Protein AF-A0A1F7Z051-F1 (afdb_monomer_lite)

Structure (mmCIF, N/CA/C/O backbone):
data_AF-A0A1F7Z051-F1
#
_entry.id   AF-A0A1F7Z051-F1
#
loop_
_atom_site.group_PDB
_atom_site.id
_atom_site.type_symbol
_atom_site.label_atom_id
_atom_site.label_alt_id
_atom_site.label_comp_id
_atom_site.label_asym_id
_atom_site.label_entity_id
_atom_site.label_seq_id
_atom_site.pdbx_PDB_ins_code
_atom_site.Cartn_x
_atom_site.Cartn_y
_atom_site.Cartn_z
_atom_site.occupancy
_atom_site.B_iso_or_equiv
_atom_site.auth_seq_id
_atom_site.auth_comp_id
_atom_site.auth_asym_id
_atom_site.auth_atom_id
_atom_site.pdbx_PDB_model_num
ATOM 1 N N . MET A 1 1 ? -1.971 8.494 27.919 1.00 44.53 1 MET A N 1
ATOM 2 C CA . MET A 1 1 ? -3.377 8.412 28.365 1.00 44.53 1 MET A CA 1
ATOM 3 C C . MET A 1 1 ? -4.115 9.593 27.757 1.00 44.53 1 MET A C 1
ATOM 5 O O . MET A 1 1 ? -3.737 10.717 28.049 1.00 44.53 1 MET A O 1
ATOM 9 N N . VAL A 1 2 ? -5.065 9.364 26.848 1.00 50.38 2 VAL A N 1
ATOM 10 C CA . VAL A 1 2 ? -5.873 10.448 26.263 1.00 50.38 2 VAL A CA 1
ATOM 11 C C . VAL A 1 2 ? -7.193 10.487 27.021 1.00 50.38 2 VAL A C 1
ATOM 13 O O . VAL A 1 2 ? -7.942 9.516 26.995 1.00 50.38 2 VAL A O 1
ATOM 16 N N . VAL A 1 3 ? -7.455 11.592 27.716 1.00 57.88 3 VAL A N 1
ATOM 17 C CA . VAL A 1 3 ? -8.757 11.885 28.321 1.00 57.88 3 VAL A CA 1
ATOM 18 C C . VAL A 1 3 ? -9.526 12.720 27.302 1.00 57.88 3 VAL A C 1
ATOM 20 O O . VAL A 1 3 ? -9.265 13.910 27.146 1.00 57.88 3 VAL A O 1
ATOM 23 N N . GLY A 1 4 ? -10.414 12.083 26.540 1.00 61.50 4 GLY A N 1
ATOM 24 C CA . GLY A 1 4 ? -11.345 12.799 25.670 1.00 61.50 4 GLY A CA 1
ATOM 25 C C . GLY A 1 4 ? -12.437 13.459 26.512 1.00 61.50 4 GLY A C 1
ATOM 26 O O . GLY A 1 4 ? -12.973 12.829 27.423 1.00 61.50 4 GLY A O 1
ATOM 27 N N . LYS A 1 5 ? -12.770 14.724 26.236 1.00 71.94 5 LYS A N 1
ATOM 28 C CA . LYS A 1 5 ? -13.911 15.387 26.880 1.00 71.94 5 LYS A CA 1
ATOM 29 C C . LYS A 1 5 ? -15.196 14.915 26.202 1.00 71.94 5 LYS A C 1
ATOM 31 O O . LYS A 1 5 ? -15.327 15.040 24.988 1.00 71.94 5 LYS A O 1
ATOM 36 N N . VAL A 1 6 ? -16.132 14.389 26.987 1.00 73.38 6 VAL A N 1
ATOM 37 C CA . VAL A 1 6 ? -17.480 14.064 26.503 1.00 73.38 6 VAL A CA 1
ATOM 38 C C . VAL A 1 6 ? -18.196 15.381 26.162 1.00 73.38 6 VAL A C 1
ATOM 40 O O . VAL A 1 6 ? -18.202 16.282 27.008 1.00 73.38 6 VAL A O 1
ATOM 43 N N . PRO A 1 7 ? -18.758 15.544 24.951 1.00 75.88 7 PRO A N 1
ATOM 44 C CA . PRO A 1 7 ? -19.533 16.733 24.612 1.00 75.88 7 PRO A CA 1
ATOM 45 C C . PRO A 1 7 ? -20.803 16.823 25.470 1.00 75.88 7 PRO A C 1
ATOM 47 O O . PRO A 1 7 ? -21.343 15.809 25.916 1.00 75.88 7 PRO A O 1
ATOM 50 N N . THR A 1 8 ? -21.290 18.044 25.707 1.00 82.50 8 THR A N 1
ATOM 51 C CA . THR A 1 8 ? -22.590 18.246 26.362 1.00 82.50 8 THR A CA 1
ATOM 52 C C . THR A 1 8 ? -23.679 17.609 25.505 1.00 82.50 8 THR A C 1
ATOM 54 O O . THR A 1 8 ? -23.733 17.847 24.301 1.00 82.50 8 THR A O 1
ATOM 57 N N . THR A 1 9 ? -24.522 16.785 26.122 1.00 84.38 9 THR A N 1
ATOM 58 C CA . THR A 1 9 ? -25.532 15.964 25.444 1.00 84.38 9 THR A CA 1
ATOM 59 C C . THR A 1 9 ? -26.862 16.066 26.177 1.00 84.38 9 THR A C 1
ATOM 61 O O . THR A 1 9 ? -26.895 16.232 27.399 1.00 84.38 9 THR A O 1
ATOM 64 N N . GLU A 1 10 ? -27.961 15.997 25.431 1.00 88.81 10 GLU A N 1
ATOM 65 C CA . GLU A 1 10 ? -29.308 15.936 26.000 1.00 88.81 10 GLU A CA 1
ATOM 66 C C . GLU A 1 10 ? -29.679 14.496 26.395 1.00 88.81 10 GLU A C 1
ATOM 68 O O . GLU A 1 10 ? -29.125 13.538 25.845 1.00 88.81 10 GLU A O 1
ATOM 73 N N . PRO A 1 11 ? -30.623 14.300 27.335 1.00 87.81 11 PRO A N 1
ATOM 74 C CA . PRO A 1 11 ? -31.118 12.970 27.675 1.00 87.81 11 PRO A CA 1
ATOM 75 C C . PRO A 1 11 ? -31.625 12.206 26.443 1.00 87.81 11 PRO A C 1
ATOM 77 O O . PRO A 1 11 ? -32.483 12.688 25.710 1.00 87.81 11 PRO A O 1
ATOM 80 N N . GLY A 1 12 ? -31.099 10.998 26.225 1.00 86.31 12 GLY A N 1
ATOM 81 C CA . GLY A 1 12 ? -31.459 10.146 25.085 1.00 86.31 12 GLY A CA 1
ATOM 82 C C . GLY A 1 12 ? -30.738 10.478 23.773 1.00 86.31 12 GLY A C 1
ATOM 83 O O . GLY A 1 12 ? -30.883 9.729 22.809 1.00 86.31 12 GLY A O 1
ATOM 84 N N . ALA A 1 13 ? -29.936 11.547 23.725 1.00 86.75 13 ALA A N 1
ATOM 85 C CA . ALA A 1 13 ? -29.145 11.887 22.549 1.00 86.75 13 ALA A CA 1
ATOM 86 C C . ALA A 1 13 ? -27.938 10.946 22.388 1.00 86.75 13 ALA A C 1
ATOM 88 O O . ALA A 1 13 ? -27.268 10.586 23.359 1.00 86.75 13 ALA A O 1
ATOM 89 N N . LEU A 1 14 ? -27.635 10.578 21.140 1.00 85.94 14 LEU A N 1
ATOM 90 C CA . LEU A 1 14 ? -26.409 9.857 20.797 1.00 85.94 14 LEU A CA 1
ATOM 91 C C . LEU A 1 14 ? -25.230 10.829 20.728 1.00 85.94 14 LEU A C 1
ATOM 93 O O . LEU A 1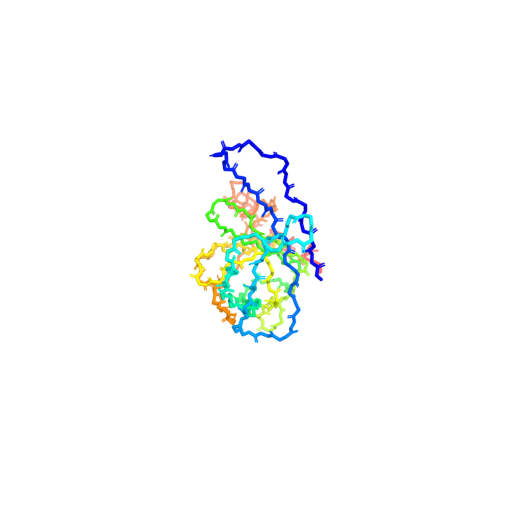 14 ? -25.357 11.943 20.221 1.00 85.94 14 LEU A O 1
ATOM 97 N N . ALA A 1 15 ? -24.075 10.386 21.218 1.00 83.38 15 ALA A N 1
ATOM 98 C CA . ALA A 1 15 ? -22.852 11.173 21.241 1.00 83.38 15 ALA A CA 1
ATOM 99 C C . ALA A 1 15 ? -21.679 10.354 20.709 1.00 83.38 15 ALA A C 1
ATOM 101 O O . ALA A 1 15 ? -21.445 9.231 21.158 1.00 83.38 15 ALA A O 1
ATOM 102 N N . GLU A 1 16 ? -20.915 10.936 19.789 1.00 83.62 16 GLU A N 1
ATOM 103 C CA . GLU A 1 16 ? -19.685 10.341 19.275 1.00 83.62 16 GLU A CA 1
ATOM 104 C C . GLU A 1 16 ? -18.471 10.981 19.947 1.00 83.62 16 GLU A C 1
ATOM 106 O O . GLU A 1 16 ? -18.358 12.205 20.042 1.00 83.62 16 GLU A O 1
ATOM 111 N N . ILE A 1 17 ? -17.547 10.147 20.425 1.00 82.00 17 ILE A N 1
ATOM 112 C CA . ILE A 1 17 ? -16.317 10.600 21.075 1.00 82.00 17 ILE A CA 1
ATOM 113 C C . ILE A 1 17 ? -15.141 10.072 20.257 1.00 82.00 17 ILE A C 1
ATOM 115 O O . ILE A 1 17 ? -14.849 8.873 20.317 1.00 82.00 17 ILE A O 1
ATOM 119 N N . PRO A 1 18 ? -14.446 10.930 19.490 1.00 78.06 18 PRO A N 1
ATOM 120 C CA . PRO A 1 18 ? -13.300 10.493 18.714 1.00 78.06 18 PRO A CA 1
ATOM 121 C C . PRO A 1 18 ? -12.140 10.151 19.654 1.00 78.06 18 PRO A C 1
ATOM 123 O O . PRO A 1 18 ? -11.660 10.988 20.421 1.00 78.06 18 PRO A O 1
ATOM 126 N N . ILE A 1 19 ? -11.664 8.911 19.575 1.00 78.50 19 ILE A N 1
ATOM 127 C CA . ILE A 1 19 ? -10.509 8.435 20.337 1.00 78.50 19 ILE A CA 1
ATOM 128 C C . ILE A 1 19 ? -9.333 8.297 19.377 1.00 78.50 19 ILE A C 1
ATOM 130 O O . ILE A 1 19 ? -9.364 7.492 18.448 1.00 78.50 19 ILE A O 1
ATOM 134 N N . ARG A 1 20 ? -8.267 9.067 19.618 1.00 79.19 20 ARG A N 1
ATOM 135 C CA . ARG A 1 20 ? -7.008 8.928 18.882 1.00 79.19 20 ARG A CA 1
ATOM 136 C C . ARG A 1 20 ? -6.044 8.062 19.678 1.00 79.19 20 ARG A C 1
ATOM 138 O O . ARG A 1 20 ? -5.556 8.472 20.730 1.00 79.19 20 ARG A O 1
ATOM 145 N N . LEU A 1 21 ? -5.751 6.882 19.147 1.00 76.62 21 LEU A N 1
ATOM 146 C CA . LEU A 1 21 ? -4.749 5.980 19.695 1.00 76.62 21 LEU A CA 1
ATOM 147 C C . LEU A 1 21 ? -3.438 6.131 18.921 1.00 76.62 21 LEU A C 1
ATOM 149 O O . LEU A 1 21 ? -3.427 6.079 17.694 1.00 76.62 21 LEU A O 1
ATOM 153 N N . VAL A 1 22 ? -2.334 6.305 19.644 1.00 78.62 22 VAL A N 1
ATOM 154 C CA . VAL A 1 22 ? -0.982 6.223 19.083 1.00 78.62 22 VAL A CA 1
ATOM 155 C C . VAL A 1 22 ? -0.373 4.929 19.595 1.00 78.62 22 VAL A C 1
ATOM 157 O O . VAL A 1 22 ? -0.228 4.752 20.802 1.00 78.62 22 VAL A O 1
ATOM 160 N N . THR A 1 23 ? -0.068 4.013 18.683 1.00 75.12 23 THR A N 1
ATOM 161 C CA . THR A 1 23 ? 0.496 2.699 19.001 1.00 75.12 23 THR A CA 1
ATOM 162 C C . THR A 1 23 ? 1.992 2.682 18.704 1.00 75.12 23 THR A C 1
ATOM 164 O O . THR A 1 23 ? 2.405 3.083 17.616 1.00 75.12 23 THR A O 1
ATOM 167 N N . SER A 1 24 ? 2.790 2.182 19.642 1.00 72.00 24 SER A N 1
ATOM 168 C CA . SER A 1 24 ? 4.187 1.786 19.432 1.00 72.00 24 SER A CA 1
ATOM 169 C C . SER A 1 24 ? 4.305 0.260 19.488 1.00 72.00 24 SER A C 1
ATOM 171 O O . SER A 1 24 ? 3.356 -0.417 19.880 1.00 72.00 24 SER A O 1
ATOM 173 N N . GLU A 1 25 ? 5.466 -0.287 19.119 1.00 71.75 25 GLU A N 1
ATOM 174 C CA . GLU A 1 25 ? 5.812 -1.681 19.439 1.00 71.75 25 GLU A CA 1
ATOM 175 C C . GLU A 1 25 ? 5.589 -1.947 20.951 1.00 71.75 25 GLU A C 1
ATOM 177 O O . GLU A 1 25 ? 5.761 -1.018 21.755 1.00 71.75 25 GLU A O 1
ATOM 182 N N . PRO A 1 26 ? 5.195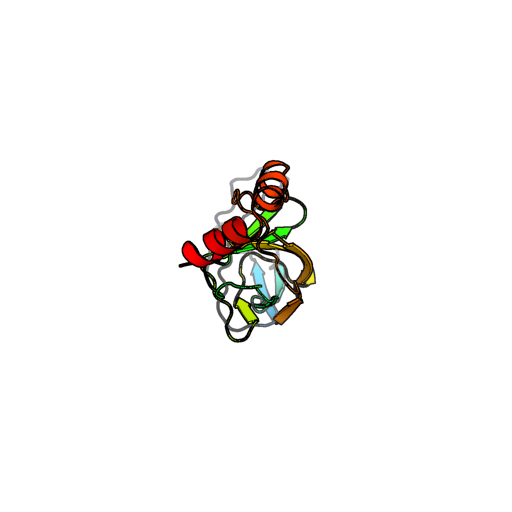 -3.169 21.366 1.00 68.94 26 PRO A N 1
ATOM 183 C CA . PRO A 1 26 ? 5.209 -4.420 20.599 1.00 68.94 26 PRO A CA 1
ATOM 184 C C . PRO A 1 26 ? 3.893 -4.774 19.878 1.00 68.94 26 PRO A C 1
ATOM 186 O O . PRO A 1 26 ? 2.789 -4.461 20.327 1.00 68.94 26 PRO A O 1
ATOM 189 N N . ARG A 1 27 ? 4.015 -5.495 18.758 1.00 80.00 27 ARG A N 1
ATOM 190 C CA . ARG A 1 27 ? 2.905 -6.125 18.006 1.00 80.00 27 ARG A CA 1
ATOM 191 C C . ARG A 1 27 ? 2.090 -7.114 18.849 1.00 80.00 27 ARG A C 1
ATOM 193 O O . ARG A 1 27 ? 2.584 -7.657 19.834 1.00 80.00 27 ARG A O 1
ATOM 200 N N . GLY A 1 28 ? 0.866 -7.409 18.405 1.00 84.19 28 GLY A N 1
ATOM 201 C CA . GLY A 1 28 ? 0.028 -8.462 18.990 1.00 84.19 28 GLY A CA 1
ATOM 202 C C . GLY A 1 28 ? -1.384 -8.015 19.354 1.00 84.19 28 GLY A C 1
ATOM 203 O O . GLY A 1 28 ? -1.883 -7.006 18.854 1.00 84.19 28 GLY A O 1
ATOM 204 N N . ILE A 1 29 ? -2.045 -8.809 20.198 1.00 87.50 29 ILE A N 1
ATOM 205 C CA . ILE A 1 29 ? -3.393 -8.517 20.694 1.00 87.50 29 ILE A CA 1
ATOM 206 C C . ILE A 1 29 ? -3.276 -7.562 21.876 1.00 87.50 29 ILE A C 1
ATOM 208 O O . ILE A 1 29 ? -2.674 -7.887 22.895 1.00 87.50 29 ILE A O 1
ATOM 212 N N . HIS A 1 30 ? -3.918 -6.413 21.745 1.00 88.81 30 HIS A N 1
ATOM 213 C CA . HIS A 1 30 ? -3.991 -5.379 22.763 1.00 88.81 30 HIS A CA 1
ATOM 214 C C . HIS A 1 30 ? -5.438 -5.188 23.196 1.00 88.81 30 HIS A C 1
ATOM 216 O O . HIS A 1 30 ? -6.365 -5.381 22.411 1.00 88.81 30 HIS A O 1
ATOM 222 N N . SER A 1 31 ? -5.647 -4.797 24.448 1.00 89.50 31 SER A N 1
ATOM 223 C CA . SER A 1 31 ? -6.971 -4.475 24.983 1.00 89.50 31 SER A CA 1
ATOM 224 C C . SER A 1 31 ? -7.024 -3.025 25.437 1.00 89.50 31 SER A C 1
ATOM 226 O O . SER A 1 31 ? -6.182 -2.596 26.224 1.00 89.50 31 SER A O 1
ATOM 228 N N . ILE A 1 32 ? -8.039 -2.291 24.988 1.00 89.31 32 ILE A N 1
ATOM 229 C CA . ILE A 1 32 ? -8.393 -0.980 25.531 1.00 89.31 32 ILE A CA 1
ATOM 230 C C . ILE A 1 32 ? -9.653 -1.135 26.364 1.00 89.31 32 ILE A C 1
ATOM 232 O O . ILE A 1 32 ? -10.645 -1.696 25.903 1.00 89.31 32 ILE A O 1
ATOM 236 N N . SER A 1 33 ? -9.608 -0.592 27.574 1.00 90.50 33 SER A N 1
ATOM 237 C CA . SER A 1 33 ? -10.759 -0.477 28.461 1.00 90.50 33 SER A CA 1
ATOM 238 C C . SER A 1 33 ? -11.192 0.982 28.522 1.00 90.50 33 SER A C 1
ATOM 240 O O . SER A 1 33 ? -10.395 1.857 28.858 1.00 90.50 33 SER A O 1
ATOM 242 N N . LEU A 1 34 ? -12.454 1.241 28.196 1.00 89.06 34 LEU A N 1
ATOM 243 C CA . LEU A 1 34 ? -13.078 2.558 28.254 1.00 89.06 34 LEU A CA 1
ATOM 244 C C . LEU A 1 34 ? -13.986 2.612 29.477 1.00 89.06 34 LEU A C 1
ATOM 246 O O . LEU A 1 34 ? -14.729 1.675 29.753 1.00 89.06 34 LEU A O 1
ATOM 250 N N . SER A 1 35 ? -13.887 3.685 30.254 1.00 90.62 35 SER A N 1
ATOM 251 C CA . SER A 1 35 ? -14.738 3.925 31.420 1.00 90.62 35 SER A CA 1
ATOM 252 C C . SER A 1 35 ? -15.119 5.392 31.457 1.00 90.62 35 SER A C 1
ATOM 254 O O . SER A 1 35 ? -14.271 6.258 31.234 1.00 90.62 35 SER A O 1
ATOM 256 N N . PHE A 1 36 ? -16.388 5.658 31.734 1.00 87.94 36 PHE A N 1
ATOM 257 C CA . PHE A 1 36 ? -16.910 7.010 31.830 1.00 87.94 36 PHE A CA 1
ATOM 258 C C . PHE A 1 36 ? -16.943 7.449 33.286 1.00 87.94 36 PHE A C 1
ATOM 260 O O . PHE A 1 36 ? -17.215 6.652 34.182 1.00 87.94 36 PHE A O 1
ATOM 267 N N . PHE A 1 37 ? -16.656 8.725 33.519 1.00 88.38 37 PHE A N 1
ATOM 268 C CA . PHE A 1 37 ? -16.695 9.329 34.842 1.00 88.38 37 PHE A CA 1
ATOM 269 C C . PHE A 1 37 ? -17.486 10.630 34.782 1.00 88.38 37 PHE A C 1
ATOM 271 O O . PHE A 1 37 ? -17.327 11.414 33.846 1.00 88.38 37 PHE A O 1
ATOM 278 N N . LYS A 1 38 ? -18.311 10.863 35.802 1.00 87.00 38 LYS A N 1
ATOM 279 C CA . LYS A 1 38 ? -19.003 12.125 36.054 1.00 87.00 38 LYS A CA 1
ATOM 280 C C . LYS A 1 38 ? -18.737 12.536 37.495 1.00 87.00 38 LYS A C 1
ATOM 282 O O . LYS A 1 38 ? -18.963 11.751 38.411 1.00 87.00 38 LYS A O 1
ATOM 287 N N . ASP A 1 39 ? -18.219 13.747 37.678 1.00 89.75 39 ASP A N 1
ATOM 288 C CA . ASP A 1 39 ? -17.926 14.322 38.997 1.00 89.75 39 ASP A CA 1
ATOM 289 C C . ASP A 1 39 ? -17.062 13.398 39.881 1.00 89.75 39 ASP A C 1
ATOM 291 O O . ASP A 1 39 ? -17.299 13.231 41.073 1.00 89.75 39 ASP A O 1
ATOM 295 N N . GLY A 1 40 ? -16.075 12.731 39.269 1.00 87.94 40 GLY A N 1
ATOM 296 C CA . GLY A 1 40 ? -15.173 11.784 39.940 1.00 87.94 40 GLY A CA 1
ATOM 297 C C . GLY A 1 40 ? -15.742 10.376 40.151 1.00 87.94 40 GLY A C 1
ATOM 298 O O . GLY A 1 40 ? -14.985 9.462 40.466 1.00 87.94 40 GLY A O 1
ATOM 299 N N . ASN A 1 41 ? -17.036 10.162 39.908 1.00 91.75 41 ASN A N 1
ATOM 300 C CA . ASN A 1 41 ? -17.681 8.860 40.042 1.00 91.75 41 ASN A CA 1
ATOM 301 C C . ASN A 1 41 ? -17.764 8.147 38.693 1.00 91.75 41 ASN A C 1
ATOM 303 O O . ASN A 1 41 ? -18.151 8.745 37.687 1.00 91.75 41 ASN A O 1
ATOM 307 N N . LYS A 1 42 ? -17.419 6.857 38.665 1.00 91.00 42 LYS A N 1
ATOM 308 C CA . LYS A 1 42 ? -17.580 6.029 37.466 1.00 91.00 42 LYS A CA 1
ATOM 309 C C . LYS A 1 42 ? -19.068 5.911 37.128 1.00 91.00 42 LYS A C 1
ATOM 311 O O . LYS A 1 42 ? -19.871 5.573 37.994 1.00 91.00 42 LYS A O 1
ATOM 316 N N . ILE A 1 43 ? -19.416 6.160 35.872 1.00 90.31 43 ILE A N 1
ATOM 317 C CA . ILE A 1 43 ? -20.768 6.002 35.341 1.00 90.31 43 ILE A CA 1
ATOM 318 C C . ILE A 1 43 ? -20.764 4.920 34.257 1.00 90.31 43 ILE A C 1
ATOM 320 O O . ILE A 1 43 ? -19.939 4.939 33.347 1.00 90.31 43 ILE A O 1
ATOM 324 N N . GLY A 1 44 ? -21.685 3.964 34.372 1.00 87.19 44 GLY A N 1
ATOM 325 C CA . GLY A 1 44 ? -21.781 2.826 33.458 1.00 87.19 44 GLY A CA 1
ATOM 326 C C . GLY A 1 44 ? -20.661 1.790 33.603 1.00 87.19 44 GLY A C 1
ATOM 327 O O . GLY A 1 44 ? -19.739 1.906 34.420 1.00 87.19 44 GLY A O 1
ATOM 328 N N . ASP A 1 45 ? -20.768 0.744 32.791 1.00 91.81 45 ASP A N 1
ATOM 329 C CA . ASP A 1 45 ? -19.823 -0.365 32.786 1.00 91.81 45 ASP A CA 1
ATOM 330 C C . ASP A 1 45 ? -18.524 -0.019 32.052 1.00 91.81 45 ASP A C 1
ATOM 332 O O . ASP A 1 45 ? -18.458 0.882 31.214 1.00 91.81 45 ASP A O 1
ATOM 336 N N . THR A 1 46 ? -17.455 -0.748 32.384 1.00 92.62 46 THR A N 1
ATOM 337 C CA . THR A 1 46 ? -16.215 -0.672 31.604 1.00 92.62 46 THR A CA 1
ATOM 338 C C . THR A 1 46 ? -16.383 -1.506 30.346 1.00 92.62 46 THR A C 1
ATOM 340 O O . THR A 1 46 ? -16.561 -2.718 30.433 1.00 92.62 46 THR A O 1
ATOM 343 N N . THR A 1 47 ? -16.242 -0.880 29.183 1.00 90.56 47 THR A N 1
ATOM 344 C CA . THR A 1 47 ? -16.207 -1.603 27.910 1.00 90.56 47 THR A CA 1
ATOM 345 C C . THR A 1 47 ? -14.764 -1.926 27.561 1.00 90.56 47 THR A C 1
ATOM 347 O O . THR A 1 47 ? -13.949 -1.019 27.390 1.00 90.56 47 THR A O 1
ATOM 350 N N . THR A 1 48 ? -14.443 -3.212 27.434 1.00 92.62 48 THR A N 1
ATOM 351 C CA . THR A 1 48 ? -13.126 -3.669 26.982 1.00 92.62 48 THR A CA 1
ATOM 352 C C . THR A 1 48 ? -13.208 -4.162 25.545 1.00 92.62 48 THR A C 1
ATOM 354 O O . THR A 1 48 ? -13.909 -5.126 25.250 1.00 92.62 48 THR A O 1
ATOM 357 N N . THR A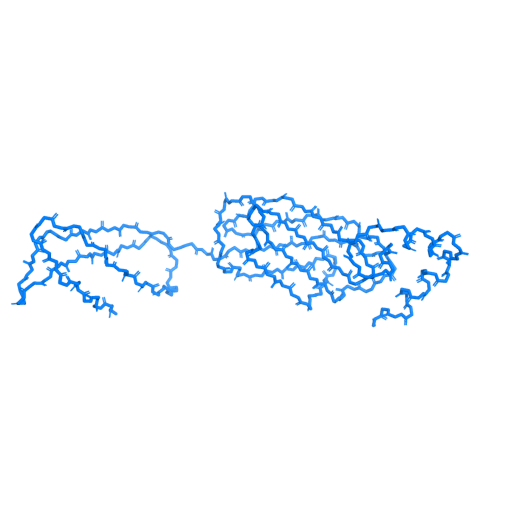 1 49 ? -12.431 -3.539 24.665 1.00 90.25 49 THR A N 1
ATOM 358 C CA . THR A 1 49 ? -12.289 -3.937 23.263 1.00 90.25 49 THR A CA 1
ATOM 359 C C . THR A 1 49 ? -10.875 -4.429 23.008 1.00 90.25 49 THR A C 1
ATOM 361 O O . THR A 1 49 ? -9.898 -3.798 23.416 1.00 90.25 49 THR A O 1
ATOM 364 N N . LYS A 1 50 ? -10.761 -5.558 22.304 1.00 90.25 50 LYS A N 1
ATOM 365 C CA . LYS A 1 50 ? -9.483 -6.076 21.814 1.00 90.25 50 LYS A CA 1
ATOM 366 C C . LYS A 1 50 ? -9.238 -5.593 20.390 1.00 90.25 50 LYS A C 1
ATOM 368 O O . LYS A 1 50 ? -10.155 -5.581 19.575 1.00 90.25 50 LYS A O 1
ATOM 373 N N . PHE A 1 51 ? -7.999 -5.244 20.085 1.00 87.44 51 PHE A N 1
ATOM 374 C CA . PHE A 1 51 ? -7.546 -4.927 18.737 1.00 87.44 51 PHE A CA 1
ATOM 375 C C . PHE A 1 51 ? -6.193 -5.590 18.484 1.00 87.44 51 PHE A C 1
ATOM 377 O O . PHE A 1 51 ? -5.446 -5.878 19.417 1.00 87.44 51 PHE A O 1
ATOM 384 N N . THR A 1 52 ? -5.886 -5.860 17.217 1.00 85.50 52 THR A N 1
ATOM 385 C CA . THR A 1 52 ? -4.612 -6.478 16.833 1.00 85.50 52 THR A CA 1
ATOM 386 C C . THR A 1 52 ? -3.730 -5.434 16.174 1.00 85.50 52 THR A C 1
ATOM 388 O O . THR A 1 52 ? -4.110 -4.855 15.157 1.00 85.50 52 THR A O 1
ATOM 391 N N . LEU A 1 53 ? -2.549 -5.207 16.743 1.00 86.00 53 LEU A N 1
ATOM 392 C CA . LEU A 1 53 ? -1.517 -4.388 16.127 1.00 86.00 53 LEU A CA 1
ATOM 393 C C . LEU A 1 53 ? -0.687 -5.267 15.189 1.00 86.00 53 LEU A C 1
ATOM 395 O O . LEU A 1 53 ? 0.106 -6.097 15.642 1.00 86.00 53 LEU A O 1
ATOM 399 N N . ILE A 1 54 ? -0.906 -5.091 13.887 1.00 84.75 54 ILE A N 1
ATOM 400 C CA . ILE A 1 54 ? -0.191 -5.800 12.822 1.00 84.75 54 ILE A CA 1
ATOM 401 C C . ILE A 1 54 ? 0.997 -4.981 12.317 1.00 84.75 54 ILE A C 1
ATOM 403 O O . ILE A 1 54 ? 1.023 -3.755 12.425 1.00 84.75 54 ILE A O 1
ATOM 407 N N . SER A 1 55 ? 1.995 -5.674 11.771 1.00 83.94 55 SER A N 1
ATOM 408 C CA . SER A 1 55 ? 3.145 -5.025 11.140 1.00 83.94 55 SER A CA 1
ATOM 409 C C . SER A 1 55 ? 2.709 -4.268 9.886 1.00 83.94 55 SER A C 1
ATOM 411 O O . SER A 1 55 ? 1.851 -4.771 9.157 1.00 83.94 55 SER A O 1
ATOM 413 N N . PRO A 1 56 ? 3.290 -3.088 9.614 1.00 88.69 56 PRO A N 1
ATOM 414 C CA . PRO A 1 56 ? 3.127 -2.452 8.319 1.00 88.69 56 PRO A CA 1
ATOM 415 C C . PRO A 1 56 ? 3.634 -3.392 7.212 1.00 88.69 56 PRO A C 1
ATOM 417 O O . PRO A 1 56 ? 4.704 -3.986 7.383 1.00 88.69 56 PRO A O 1
ATOM 420 N N . PRO A 1 57 ? 2.888 -3.548 6.110 1.00 94.00 57 PRO A N 1
ATOM 421 C CA . PRO A 1 57 ? 3.274 -4.432 5.023 1.00 94.00 57 PRO A CA 1
ATOM 422 C C . PRO A 1 57 ? 4.463 -3.878 4.231 1.00 94.00 57 PRO A C 1
ATOM 424 O O . PRO A 1 57 ? 4.762 -2.681 4.271 1.00 94.00 57 PRO A O 1
ATOM 427 N N . SER A 1 58 ? 5.102 -4.756 3.466 1.00 96.56 58 SER A N 1
ATOM 428 C CA . SER A 1 58 ? 6.186 -4.418 2.540 1.00 96.56 58 SER A CA 1
ATOM 429 C C . SER A 1 58 ? 5.863 -4.948 1.146 1.00 96.56 58 SER A C 1
ATOM 431 O O . SER A 1 58 ? 5.104 -5.911 0.995 1.00 96.56 58 SER A O 1
ATOM 433 N N . ILE A 1 59 ? 6.452 -4.353 0.112 1.00 97.44 59 ILE A N 1
ATOM 434 C CA . ILE A 1 59 ? 6.350 -4.865 -1.257 1.00 97.44 59 ILE A CA 1
ATOM 435 C C . ILE A 1 59 ? 7.724 -4.975 -1.906 1.00 97.44 59 ILE A C 1
ATOM 437 O O . ILE A 1 59 ? 8.569 -4.102 -1.735 1.00 97.44 59 ILE A O 1
ATOM 441 N N . ASN A 1 60 ? 7.897 -6.030 -2.694 1.00 98.19 60 ASN A N 1
ATOM 442 C CA . ASN A 1 60 ? 8.996 -6.185 -3.630 1.00 98.19 60 ASN A CA 1
ATOM 443 C C . ASN A 1 60 ? 8.428 -6.105 -5.042 1.00 98.19 60 ASN A C 1
ATOM 445 O O . ASN A 1 60 ? 7.494 -6.830 -5.397 1.00 98.19 60 ASN A O 1
ATOM 449 N N . ILE A 1 61 ? 9.004 -5.236 -5.854 1.00 97.69 61 ILE A N 1
ATOM 450 C CA . ILE A 1 61 ? 8.592 -4.994 -7.227 1.00 97.69 61 ILE A CA 1
ATOM 451 C C . ILE A 1 61 ? 9.684 -5.521 -8.143 1.00 97.69 61 ILE A C 1
ATOM 453 O O . ILE A 1 61 ? 10.852 -5.176 -7.997 1.00 97.69 61 ILE A O 1
ATOM 457 N N . PHE A 1 62 ? 9.284 -6.345 -9.104 1.00 97.25 62 PHE A N 1
ATOM 458 C CA . PHE A 1 62 ? 10.166 -6.966 -10.080 1.00 97.25 62 PHE A CA 1
ATOM 459 C C . PHE A 1 62 ? 9.860 -6.412 -11.467 1.00 97.25 62 PHE A C 1
ATOM 461 O O . PHE A 1 62 ? 8.748 -6.582 -11.990 1.00 97.25 62 PHE A O 1
ATOM 468 N N . ALA A 1 63 ? 10.856 -5.779 -12.077 1.00 94.88 63 ALA A N 1
ATOM 469 C CA . ALA A 1 63 ? 10.758 -5.199 -13.407 1.00 94.88 63 ALA A CA 1
ATOM 470 C C . ALA A 1 63 ? 12.114 -5.217 -14.116 1.00 94.88 63 ALA A C 1
ATOM 472 O O . ALA A 1 63 ? 13.168 -5.311 -13.490 1.00 94.88 63 ALA A O 1
ATOM 473 N N . ARG A 1 64 ? 12.074 -5.133 -15.445 1.00 92.00 64 ARG A N 1
ATOM 474 C CA . ARG A 1 64 ? 13.251 -4.933 -16.295 1.00 92.00 64 ARG A CA 1
ATOM 475 C C . ARG A 1 64 ? 13.010 -3.718 -17.177 1.00 92.00 64 ARG A C 1
ATOM 477 O O . ARG A 1 64 ? 11.905 -3.558 -17.686 1.00 92.00 64 ARG A O 1
ATOM 484 N N . PHE A 1 65 ? 14.039 -2.914 -17.383 1.00 88.81 65 PHE A N 1
ATOM 485 C CA . PHE A 1 65 ? 14.009 -1.749 -18.262 1.00 88.81 65 PHE A CA 1
ATOM 486 C C . PHE A 1 65 ? 14.881 -2.052 -19.476 1.00 88.81 65 PHE A C 1
ATOM 488 O O . PHE A 1 65 ? 15.924 -2.697 -19.352 1.00 88.81 65 PHE A O 1
ATOM 495 N N . LEU A 1 66 ? 14.403 -1.695 -20.663 1.00 84.00 66 LEU A N 1
ATOM 496 C CA . LEU A 1 66 ? 15.090 -1.990 -21.911 1.00 84.00 66 LEU A CA 1
ATOM 497 C C . LEU A 1 66 ? 15.905 -0.766 -22.343 1.00 84.00 66 LEU A C 1
ATOM 499 O O . LEU A 1 66 ? 15.313 0.229 -22.726 1.00 84.00 66 LEU A O 1
ATOM 503 N N . PHE A 1 67 ? 17.236 -0.882 -22.365 1.00 77.44 67 PHE A N 1
ATOM 504 C CA . PHE A 1 67 ? 18.179 0.161 -22.818 1.00 77.44 67 PHE A CA 1
ATOM 505 C C . PHE A 1 67 ? 18.406 1.358 -21.880 1.00 77.44 67 PHE A C 1
ATOM 507 O O . PHE A 1 67 ? 19.059 2.304 -22.303 1.00 77.44 67 PHE A O 1
ATOM 514 N N . ASP A 1 68 ? 17.928 1.323 -20.636 1.00 76.56 68 ASP A N 1
ATOM 515 C CA . ASP A 1 68 ? 18.116 2.428 -19.685 1.00 76.56 68 ASP A CA 1
ATOM 516 C C . ASP A 1 68 ? 18.497 1.928 -18.289 1.00 76.56 68 ASP A C 1
ATOM 518 O O . ASP A 1 68 ? 18.442 0.728 -17.989 1.00 76.56 68 ASP A O 1
ATOM 522 N N . ASP A 1 69 ? 18.877 2.879 -17.449 1.00 78.69 69 ASP A N 1
ATOM 523 C CA . ASP A 1 69 ? 19.229 2.689 -16.062 1.00 78.69 69 ASP A CA 1
ATOM 524 C C . ASP A 1 69 ? 18.018 2.334 -15.177 1.00 78.69 69 ASP A C 1
ATOM 526 O O . ASP A 1 69 ? 16.842 2.352 -15.568 1.00 78.69 69 ASP A O 1
ATOM 530 N N . THR A 1 70 ? 18.313 1.983 -13.932 1.00 87.06 70 THR A N 1
ATOM 531 C CA . THR A 1 70 ? 17.320 1.544 -12.959 1.00 87.06 70 THR A CA 1
ATOM 532 C C . THR A 1 70 ? 16.890 2.650 -11.994 1.00 87.06 70 THR A C 1
ATOM 534 O O . THR A 1 70 ? 16.407 2.307 -10.920 1.00 87.06 70 THR A O 1
ATOM 537 N N . HIS A 1 71 ? 17.025 3.940 -12.338 1.00 90.56 71 HIS A N 1
ATOM 538 C CA . HIS A 1 71 ? 16.683 5.082 -11.469 1.00 90.56 71 HIS A CA 1
ATOM 539 C C . HIS A 1 71 ? 15.434 5.854 -11.940 1.00 90.56 71 HIS A C 1
ATOM 541 O O . HIS A 1 71 ? 14.810 5.511 -12.947 1.00 90.56 71 HIS A O 1
ATOM 547 N N . ASP A 1 72 ? 15.047 6.881 -11.173 1.00 90.81 72 ASP A N 1
ATOM 548 C CA . ASP A 1 72 ? 13.914 7.787 -11.431 1.00 90.81 72 ASP A CA 1
ATOM 549 C C . ASP A 1 72 ? 12.559 7.100 -11.594 1.00 90.81 72 ASP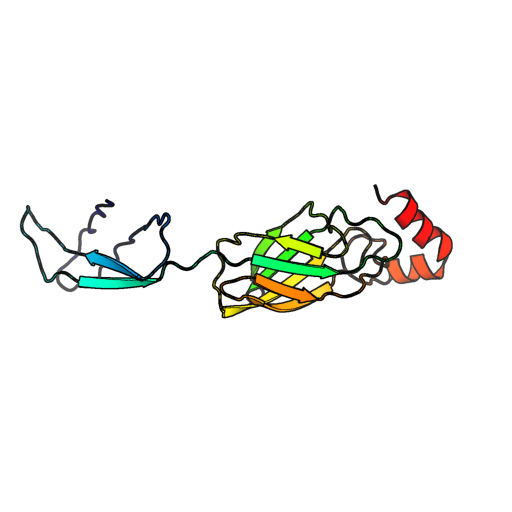 A C 1
ATOM 551 O O . ASP A 1 72 ? 11.677 7.511 -12.352 1.00 90.81 72 ASP A O 1
ATOM 555 N N . ILE A 1 73 ? 12.366 6.041 -10.816 1.00 93.94 73 ILE A N 1
ATOM 556 C CA . ILE A 1 73 ? 11.146 5.254 -10.864 1.00 93.94 73 ILE A CA 1
ATOM 557 C C . ILE A 1 73 ? 10.152 5.776 -9.835 1.00 93.94 73 ILE A C 1
ATOM 559 O O . ILE A 1 73 ? 10.496 6.124 -8.701 1.00 93.94 73 ILE A O 1
ATOM 563 N N . SER A 1 74 ? 8.886 5.817 -10.238 1.00 95.88 74 SER A N 1
ATOM 564 C CA . SER A 1 74 ? 7.768 6.102 -9.353 1.00 95.88 74 SER A CA 1
ATOM 565 C C . SER A 1 74 ? 6.815 4.916 -9.288 1.00 95.88 74 SER A C 1
ATOM 567 O O . SER A 1 74 ? 6.548 4.233 -10.278 1.00 95.88 74 SER A O 1
ATOM 569 N N . VAL A 1 75 ? 6.292 4.676 -8.090 1.00 97.00 75 VAL A N 1
ATOM 570 C CA . VAL A 1 75 ? 5.284 3.653 -7.821 1.00 97.00 75 VAL A CA 1
ATOM 571 C C . VAL A 1 75 ? 4.094 4.326 -7.168 1.00 97.00 75 VAL A C 1
ATOM 573 O O . VAL A 1 75 ? 4.208 4.916 -6.093 1.00 97.00 75 VAL A O 1
ATOM 576 N N . GLU A 1 76 ? 2.938 4.216 -7.801 1.00 97.00 76 GLU A N 1
ATOM 577 C CA . GLU A 1 76 ? 1.669 4.689 -7.261 1.00 97.00 76 GLU A CA 1
ATOM 578 C C . GLU A 1 76 ? 0.797 3.492 -6.891 1.00 97.00 76 GLU A C 1
ATOM 580 O O . GLU A 1 76 ? 0.745 2.500 -7.615 1.00 97.00 76 GLU A O 1
ATOM 585 N N . MET A 1 77 ? 0.105 3.574 -5.759 1.00 97.38 77 MET A N 1
ATOM 586 C CA . MET A 1 77 ? -0.834 2.544 -5.328 1.00 97.38 77 MET A CA 1
ATOM 587 C C . MET A 1 77 ? -2.228 3.149 -5.201 1.00 97.38 77 MET A C 1
ATOM 589 O O . MET A 1 77 ? -2.394 4.245 -4.656 1.00 97.38 77 MET A O 1
ATOM 593 N N . TYR A 1 78 ? -3.224 2.422 -5.694 1.00 97.25 78 TYR A N 1
ATOM 594 C CA . TYR A 1 78 ? -4.619 2.836 -5.745 1.00 97.25 78 TYR A CA 1
ATOM 595 C C . TYR A 1 78 ? -5.525 1.803 -5.078 1.00 97.25 78 TYR A C 1
ATOM 597 O O . TYR A 1 78 ? -5.358 0.599 -5.280 1.00 97.25 78 TYR A O 1
ATOM 605 N N . ASP A 1 79 ? -6.507 2.301 -4.331 1.00 95.75 79 ASP A N 1
ATOM 606 C CA . ASP A 1 79 ? -7.675 1.552 -3.868 1.00 95.75 79 ASP A CA 1
ATOM 607 C C . ASP A 1 79 ? -8.862 1.976 -4.748 1.00 95.75 79 ASP A C 1
ATOM 609 O O . ASP A 1 79 ? -9.369 3.101 -4.654 1.00 95.75 79 ASP A O 1
ATOM 613 N N . GLY A 1 80 ? -9.204 1.128 -5.721 1.00 92.94 80 GLY A N 1
ATOM 614 C CA . GLY A 1 80 ? -10.084 1.492 -6.832 1.00 92.94 80 GLY A CA 1
ATOM 615 C C . GLY A 1 80 ? -9.532 2.670 -7.649 1.00 92.94 80 GLY A C 1
ATOM 616 O O . GLY A 1 80 ? -8.465 2.583 -8.264 1.00 92.94 80 GLY A O 1
ATOM 617 N N . MET A 1 81 ? -10.269 3.784 -7.656 1.00 92.81 81 MET A N 1
ATOM 618 C CA . MET A 1 81 ? -9.891 5.020 -8.362 1.00 92.81 81 MET A CA 1
ATOM 619 C C . MET A 1 81 ? -9.093 5.994 -7.487 1.00 92.81 81 MET A C 1
ATOM 621 O O . MET A 1 81 ? -8.523 6.959 -7.995 1.00 92.81 81 MET A O 1
ATOM 625 N N . THR A 1 82 ? -9.024 5.750 -6.178 1.00 95.06 82 THR A N 1
ATOM 626 C CA . THR A 1 82 ? -8.401 6.668 -5.224 1.00 95.06 82 THR A CA 1
ATOM 627 C C . THR A 1 82 ? -6.939 6.306 -5.033 1.00 95.06 82 THR A C 1
ATOM 629 O O . THR A 1 82 ? -6.611 5.189 -4.631 1.00 95.06 82 THR A O 1
ATOM 632 N N . ARG A 1 83 ? -6.038 7.261 -5.280 1.00 95.44 83 ARG A N 1
ATOM 633 C CA . ARG A 1 83 ? -4.617 7.080 -4.971 1.00 95.44 83 ARG A CA 1
ATOM 634 C C . ARG A 1 83 ? -4.412 7.095 -3.461 1.00 95.44 83 ARG A C 1
ATOM 636 O O . ARG A 1 83 ? -4.721 8.090 -2.810 1.00 95.44 83 ARG A O 1
ATOM 643 N N . VAL A 1 84 ? -3.847 6.018 -2.928 1.00 95.12 84 VAL A N 1
ATOM 644 C CA . VAL A 1 84 ? -3.582 5.862 -1.491 1.00 95.12 84 VAL A CA 1
ATOM 645 C C . VAL A 1 84 ? -2.148 6.225 -1.120 1.00 95.12 84 VAL A C 1
ATOM 647 O O . VAL A 1 84 ? -1.922 6.795 -0.058 1.00 95.12 84 VAL A O 1
ATOM 650 N N . THR A 1 85 ? -1.172 5.947 -1.988 1.00 94.69 85 THR A N 1
ATOM 651 C CA . THR A 1 85 ? 0.226 6.344 -1.762 1.00 94.69 85 THR A CA 1
ATOM 652 C C . THR A 1 85 ? 0.985 6.520 -3.075 1.00 94.69 85 THR A C 1
ATOM 654 O O . THR A 1 85 ? 0.584 5.995 -4.118 1.00 94.69 85 THR A O 1
ATOM 657 N N . LYS A 1 86 ? 2.082 7.277 -3.012 1.00 95.81 86 LYS A N 1
ATOM 658 C CA . LYS A 1 86 ? 3.024 7.501 -4.105 1.00 95.81 86 LYS A CA 1
ATOM 659 C C . LYS A 1 86 ? 4.449 7.506 -3.561 1.00 95.81 86 LYS A C 1
ATOM 661 O O . LYS A 1 86 ? 4.754 8.236 -2.622 1.00 95.81 86 LYS A O 1
ATOM 666 N N . PHE A 1 87 ? 5.303 6.717 -4.192 1.00 96.38 87 PHE A N 1
ATOM 667 C CA . PHE A 1 87 ? 6.735 6.637 -3.943 1.00 96.38 87 PHE A CA 1
ATOM 668 C C . PHE A 1 87 ? 7.459 7.138 -5.193 1.00 96.38 87 PHE A C 1
ATOM 670 O O . PHE A 1 87 ? 7.041 6.812 -6.303 1.00 96.38 87 PHE A O 1
ATOM 677 N N . GLN A 1 88 ? 8.496 7.955 -5.031 1.00 95.81 88 GLN A N 1
ATOM 678 C CA . GLN A 1 88 ? 9.221 8.596 -6.135 1.00 95.81 88 GLN A CA 1
ATOM 679 C C . GLN A 1 88 ? 10.726 8.504 -5.914 1.00 95.81 88 GLN A C 1
ATOM 681 O O . GLN A 1 88 ? 11.160 8.256 -4.788 1.00 95.81 88 GLN A O 1
ATOM 686 N N . ASN A 1 89 ? 11.493 8.769 -6.974 1.00 93.94 89 ASN A N 1
ATOM 687 C CA . ASN A 1 89 ? 12.958 8.765 -6.967 1.00 93.94 89 ASN A CA 1
ATOM 688 C C . ASN A 1 89 ? 13.511 7.424 -6.463 1.00 93.94 89 ASN A C 1
ATOM 690 O O . ASN A 1 89 ? 14.443 7.368 -5.663 1.00 93.94 89 ASN A O 1
ATOM 694 N N . LEU A 1 90 ? 12.858 6.339 -6.881 1.00 95.12 90 LEU A N 1
ATOM 695 C CA . LEU A 1 90 ? 13.217 4.981 -6.508 1.00 95.12 90 LEU A CA 1
ATOM 696 C C . LEU A 1 90 ? 14.211 4.414 -7.509 1.00 95.12 90 LEU A C 1
ATOM 698 O O . LEU A 1 90 ? 14.202 4.787 -8.685 1.00 95.12 90 LEU A O 1
ATOM 702 N N . SER A 1 91 ? 14.998 3.449 -7.045 1.00 94.19 91 SER A N 1
ATOM 703 C CA . SER A 1 91 ? 15.913 2.702 -7.891 1.00 94.19 91 SER A CA 1
ATOM 704 C C . SER A 1 91 ? 15.760 1.196 -7.722 1.00 94.19 91 SER A C 1
ATOM 706 O O . SER A 1 91 ? 15.466 0.698 -6.634 1.00 94.19 91 SER A O 1
ATOM 708 N N . PHE A 1 92 ? 15.931 0.462 -8.819 1.00 93.31 92 PHE A N 1
ATOM 709 C CA . PHE A 1 92 ? 15.987 -0.996 -8.797 1.00 93.31 92 PHE A CA 1
ATOM 710 C C . PHE A 1 92 ? 17.438 -1.439 -8.627 1.00 93.31 92 PHE A C 1
ATOM 712 O O . PHE A 1 92 ? 18.335 -0.959 -9.322 1.00 93.31 92 PHE A O 1
ATOM 719 N N . ILE A 1 93 ? 17.642 -2.405 -7.739 1.00 91.31 93 ILE A N 1
ATOM 720 C CA . ILE A 1 93 ? 18.916 -3.085 -7.515 1.00 91.31 93 ILE A CA 1
ATOM 721 C C . ILE A 1 93 ? 18.715 -4.528 -7.966 1.00 91.31 93 ILE A C 1
ATOM 723 O O . ILE A 1 93 ? 17.778 -5.193 -7.526 1.00 91.31 93 ILE A O 1
ATOM 727 N N . ASP A 1 94 ? 19.533 -4.989 -8.912 1.00 87.38 94 ASP A N 1
ATOM 728 C CA . ASP A 1 94 ? 19.452 -6.342 -9.482 1.00 87.38 94 ASP A CA 1
ATOM 729 C C . ASP A 1 94 ? 18.044 -6.733 -9.988 1.00 87.38 94 ASP A C 1
ATOM 731 O O . ASP A 1 94 ? 17.605 -7.881 -9.897 1.00 87.38 94 ASP A O 1
ATOM 735 N N . GLY A 1 95 ? 17.307 -5.761 -10.541 1.00 87.56 95 GLY A N 1
ATOM 736 C CA . GLY A 1 95 ? 15.953 -5.968 -11.073 1.00 87.56 95 GLY A CA 1
ATOM 737 C C . GLY A 1 95 ? 14.849 -6.041 -10.011 1.00 87.56 95 GLY A C 1
ATOM 738 O O . GLY A 1 95 ? 13.717 -6.414 -10.341 1.00 87.56 95 GLY A O 1
ATOM 739 N N . VAL A 1 96 ? 15.148 -5.647 -8.768 1.00 95.19 96 VAL A N 1
ATOM 740 C CA . VAL A 1 96 ? 14.194 -5.592 -7.654 1.00 95.19 96 VAL A CA 1
ATOM 741 C C . VAL A 1 96 ? 14.183 -4.209 -7.005 1.00 95.19 96 VAL A C 1
ATOM 743 O O . VAL A 1 96 ? 15.224 -3.603 -6.771 1.00 95.19 96 VAL A O 1
ATOM 746 N N . LEU A 1 97 ? 12.990 -3.727 -6.674 1.00 96.25 97 LEU A N 1
ATOM 747 C CA . LEU A 1 97 ? 12.765 -2.566 -5.818 1.00 96.25 97 LEU A CA 1
ATOM 748 C C . LEU A 1 97 ? 11.981 -3.005 -4.585 1.00 96.25 97 LEU A C 1
ATOM 750 O O . LEU A 1 97 ? 10.872 -3.526 -4.713 1.00 96.25 97 LEU A O 1
ATOM 754 N N . SER A 1 98 ? 12.528 -2.750 -3.402 1.00 96.81 98 SER A N 1
ATOM 755 C CA . SER A 1 98 ? 11.874 -3.054 -2.129 1.00 96.81 98 SER A CA 1
ATOM 756 C C . SER A 1 98 ? 11.357 -1.774 -1.483 1.00 96.81 98 SER A C 1
ATOM 758 O O . SER A 1 98 ? 12.107 -0.818 -1.298 1.00 96.81 98 SER A O 1
ATOM 760 N N . ILE A 1 99 ? 10.077 -1.760 -1.117 1.00 96.12 99 ILE A N 1
ATOM 761 C CA . ILE A 1 99 ? 9.459 -0.675 -0.352 1.00 96.12 99 ILE A CA 1
ATOM 762 C C . ILE A 1 99 ? 8.956 -1.262 0.960 1.00 96.12 99 ILE A C 1
ATOM 764 O O . ILE A 1 99 ? 8.028 -2.076 0.990 1.00 96.12 99 ILE A O 1
ATOM 768 N N . GLU A 1 100 ? 9.592 -0.851 2.050 1.00 94.62 100 GLU A N 1
ATOM 769 C CA . GLU A 1 100 ? 9.312 -1.367 3.382 1.00 94.62 100 GLU A CA 1
ATOM 770 C C . GLU A 1 100 ? 8.402 -0.443 4.186 1.00 94.62 100 GLU A C 1
ATOM 772 O O . GLU A 1 100 ? 8.347 0.769 3.978 1.00 94.62 100 GLU A O 1
ATOM 777 N N . GLN A 1 101 ? 7.721 -1.037 5.165 1.00 90.88 101 GLN A N 1
ATOM 778 C CA . GLN A 1 101 ? 6.939 -0.331 6.176 1.00 90.88 101 GLN A CA 1
ATOM 779 C C . GLN A 1 101 ? 5.873 0.617 5.607 1.00 90.88 101 GLN A C 1
ATOM 781 O O . GLN A 1 101 ? 5.735 1.764 6.042 1.00 90.88 101 GLN A O 1
ATOM 786 N N . ILE A 1 102 ? 5.085 0.137 4.649 1.00 92.12 102 ILE A N 1
ATOM 787 C CA . ILE A 1 102 ? 4.051 0.936 3.997 1.00 92.12 102 ILE A CA 1
ATOM 788 C C . ILE A 1 102 ? 2.954 1.275 5.014 1.00 92.12 102 ILE A C 1
ATOM 790 O O . ILE A 1 102 ? 2.313 0.395 5.587 1.00 92.12 102 ILE A O 1
ATOM 794 N N . LYS A 1 103 ? 2.730 2.570 5.249 1.00 87.88 103 LYS A N 1
ATOM 795 C CA . LYS A 1 103 ? 1.731 3.085 6.202 1.00 87.88 103 LYS A CA 1
ATOM 796 C C . LYS A 1 103 ? 0.483 3.581 5.480 1.00 87.88 103 LYS A C 1
ATOM 798 O O . LYS A 1 103 ? 0.530 3.901 4.299 1.00 87.88 103 LYS A O 1
ATOM 803 N N . GLY A 1 104 ? -0.621 3.695 6.220 1.00 85.44 104 GLY A N 1
ATOM 804 C CA . GLY A 1 104 ? -1.883 4.227 5.688 1.00 85.44 104 GLY A CA 1
ATOM 805 C C . GLY A 1 104 ? -2.614 3.260 4.756 1.00 85.44 104 GLY A C 1
ATOM 806 O O . GLY A 1 104 ? -3.432 3.686 3.950 1.00 85.44 104 GLY A O 1
ATOM 807 N N . VAL A 1 105 ? -2.308 1.967 4.859 1.00 90.62 105 VAL A N 1
ATOM 808 C CA . VAL A 1 105 ? -2.829 0.912 3.986 1.00 90.62 105 VAL A CA 1
ATOM 809 C C . VAL A 1 105 ? -3.426 -0.207 4.821 1.00 90.62 105 VAL A C 1
ATOM 811 O O . VAL A 1 105 ? -3.003 -0.448 5.953 1.00 90.62 105 VAL A O 1
ATOM 814 N N . ILE A 1 106 ? -4.412 -0.892 4.254 1.00 90.38 106 ILE A N 1
ATOM 815 C CA . ILE A 1 106 ? -5.101 -2.016 4.886 1.00 90.38 106 ILE A CA 1
ATOM 816 C C . ILE A 1 106 ? -4.574 -3.313 4.258 1.00 90.38 106 ILE A C 1
ATOM 818 O O . ILE A 1 106 ? -4.784 -3.513 3.059 1.00 90.38 106 ILE A O 1
ATOM 822 N N . PRO A 1 107 ? -3.900 -4.192 5.022 1.00 91.62 107 PRO A N 1
ATOM 823 C CA . PRO A 1 107 ? -3.480 -5.502 4.533 1.00 91.62 107 PRO A CA 1
ATOM 824 C C . PRO A 1 107 ? -4.649 -6.429 4.178 1.00 91.62 107 PRO A C 1
ATOM 826 O O . PRO A 1 107 ? -5.781 -6.243 4.618 1.00 91.62 107 PRO A O 1
ATOM 829 N N . ASN A 1 108 ? -4.343 -7.471 3.410 1.00 92.75 108 ASN A N 1
ATOM 830 C CA . ASN A 1 108 ? -5.248 -8.455 2.812 1.00 92.75 108 ASN A CA 1
ATOM 831 C C . ASN A 1 108 ? -6.335 -7.866 1.896 1.00 92.75 108 ASN A C 1
ATOM 833 O O . ASN A 1 108 ? -7.353 -8.515 1.653 1.00 92.75 108 ASN A O 1
ATOM 837 N N . ARG A 1 109 ? -6.100 -6.667 1.356 1.00 94.44 109 ARG A N 1
ATOM 838 C CA . ARG A 1 109 ? -6.940 -6.008 0.349 1.00 94.44 109 ARG A CA 1
ATOM 839 C C . ARG A 1 109 ? -6.219 -5.972 -1.002 1.00 94.44 109 ARG A C 1
ATOM 841 O O . ARG A 1 109 ? -4.988 -5.946 -1.045 1.00 94.44 109 ARG A O 1
ATOM 848 N N . ASP A 1 110 ? -6.990 -6.000 -2.083 1.00 97.06 110 ASP A N 1
ATOM 849 C CA . ASP A 1 110 ? -6.487 -5.849 -3.448 1.00 97.06 110 ASP A CA 1
ATOM 850 C C . ASP A 1 110 ? -6.238 -4.370 -3.769 1.00 97.06 110 ASP A C 1
ATOM 852 O O . ASP A 1 110 ? -7.079 -3.515 -3.499 1.00 97.06 110 ASP A O 1
ATOM 856 N N . TYR A 1 111 ? -5.070 -4.075 -4.335 1.00 97.75 111 TYR A N 1
ATOM 857 C CA . TYR A 1 111 ? -4.678 -2.736 -4.769 1.00 97.75 111 TYR A CA 1
ATOM 858 C C . TYR A 1 111 ? -4.179 -2.775 -6.206 1.00 97.75 111 TYR A C 1
ATOM 860 O O . TYR A 1 111 ? -3.604 -3.771 -6.656 1.00 97.75 111 TYR A O 1
ATOM 868 N N . ARG A 1 112 ? -4.335 -1.651 -6.906 1.00 97.94 112 ARG A N 1
ATOM 869 C CA . ARG A 1 112 ? -3.723 -1.428 -8.215 1.00 97.94 112 ARG A CA 1
ATOM 870 C C . ARG A 1 112 ? -2.427 -0.647 -8.045 1.00 97.94 112 ARG A C 1
ATOM 872 O O . ARG A 1 112 ? -2.430 0.480 -7.558 1.00 97.94 112 ARG A O 1
ATOM 879 N N . PHE A 1 113 ? -1.329 -1.243 -8.474 1.00 97.88 113 PHE A N 1
ATOM 880 C CA . PHE A 1 113 ? 0.009 -0.673 -8.459 1.00 97.88 113 PHE A CA 1
ATOM 881 C C . PHE A 1 113 ? 0.350 -0.185 -9.859 1.00 97.88 113 PHE A C 1
ATOM 883 O O . PHE A 1 113 ? 0.181 -0.931 -10.822 1.00 97.88 113 PHE A O 1
ATOM 890 N N . VAL A 1 114 ? 0.828 1.046 -9.979 1.00 97.31 114 VAL A N 1
ATOM 891 C CA . VAL A 1 114 ? 1.253 1.657 -11.238 1.00 97.31 114 VAL A CA 1
ATOM 892 C C . VAL A 1 114 ? 2.732 1.986 -11.128 1.00 97.31 114 VAL A C 1
ATOM 894 O O . VAL A 1 114 ? 3.135 2.714 -10.227 1.00 97.31 114 VAL A O 1
ATOM 897 N N . LEU A 1 115 ? 3.525 1.427 -12.034 1.00 96.38 115 LEU A N 1
ATOM 898 C CA . LEU A 1 115 ? 4.953 1.669 -12.158 1.00 96.38 115 LEU A CA 1
ATOM 899 C C . LEU A 1 115 ? 5.179 2.625 -13.327 1.00 96.38 115 LEU A C 1
ATOM 901 O O . LEU A 1 115 ? 4.738 2.341 -14.445 1.00 96.38 115 LEU A O 1
ATOM 905 N N . THR A 1 116 ? 5.863 3.733 -13.067 1.00 93.75 116 THR A N 1
ATOM 906 C CA . THR A 1 116 ? 6.203 4.741 -14.073 1.00 93.75 116 THR A CA 1
ATOM 907 C C . THR A 1 116 ? 7.688 5.071 -14.023 1.00 93.75 116 THR A C 1
ATOM 909 O O . THR A 1 116 ? 8.311 5.065 -12.960 1.00 93.75 116 THR A O 1
ATOM 912 N N . LYS A 1 117 ? 8.249 5.351 -15.196 1.00 90.06 117 LYS A N 1
ATOM 913 C CA . LYS A 1 117 ? 9.600 5.875 -15.391 1.00 90.06 117 LYS A CA 1
ATOM 914 C C . LYS A 1 117 ? 9.527 6.855 -16.573 1.00 90.06 117 LYS A C 1
ATOM 916 O O . LYS A 1 117 ? 8.799 6.551 -17.520 1.00 90.06 117 LYS A O 1
ATOM 921 N N . PRO A 1 118 ? 10.203 8.014 -16.528 1.00 87.44 118 PRO A N 1
ATOM 922 C CA . PRO A 1 118 ? 10.246 8.931 -17.664 1.00 87.44 118 PRO A CA 1
ATOM 923 C C . PRO A 1 118 ? 10.677 8.212 -18.941 1.00 87.44 118 PRO A C 1
ATOM 925 O O . PRO A 1 118 ? 11.572 7.378 -18.894 1.00 87.44 118 PRO A O 1
ATOM 928 N N . PHE A 1 119 ? 10.044 8.534 -20.065 1.00 82.75 119 PHE A N 1
ATOM 929 C CA . PHE A 1 119 ? 10.293 7.929 -21.379 1.00 82.75 119 PHE A CA 1
ATOM 930 C C . PHE A 1 119 ? 9.848 6.470 -21.569 1.00 82.75 119 PHE A C 1
ATOM 932 O O . PHE A 1 119 ? 10.033 5.884 -22.640 1.00 82.75 119 PHE A O 1
ATOM 939 N N . TYR A 1 120 ? 9.224 5.881 -20.550 1.00 87.56 120 TYR A N 1
ATOM 940 C CA . TYR A 1 120 ? 8.734 4.511 -20.565 1.00 87.56 120 TYR A CA 1
ATOM 941 C C . TYR A 1 120 ? 7.226 4.445 -20.418 1.00 87.56 120 TYR A C 1
ATOM 943 O O . TYR A 1 120 ? 6.629 5.125 -19.587 1.00 87.56 120 TYR A O 1
ATOM 951 N N . LEU A 1 121 ? 6.629 3.485 -21.121 1.00 87.25 121 LEU A N 1
ATOM 952 C CA . LEU A 1 121 ? 5.221 3.181 -20.932 1.00 87.25 121 LEU A CA 1
ATOM 953 C C . LEU A 1 121 ? 4.948 2.721 -19.509 1.00 87.25 121 LEU A C 1
ATOM 955 O O . LEU A 1 121 ? 5.541 1.750 -19.016 1.00 87.25 121 LEU A O 1
ATOM 959 N N . SER A 1 122 ? 3.986 3.397 -18.887 1.00 91.81 122 SER A N 1
ATOM 960 C CA . SER A 1 122 ? 3.490 3.014 -17.580 1.00 91.81 122 SER A CA 1
ATOM 961 C C . SER A 1 122 ? 2.917 1.598 -17.622 1.00 91.81 122 SER A C 1
ATOM 963 O O . SER A 1 122 ? 2.339 1.138 -18.612 1.00 91.81 122 SER A O 1
ATOM 965 N N . LYS A 1 123 ? 3.076 0.866 -16.521 1.00 94.62 123 LYS A N 1
ATOM 966 C CA . LYS A 1 123 ? 2.425 -0.434 -16.353 1.00 94.62 123 LYS A CA 1
ATOM 967 C C . LYS A 1 123 ? 1.639 -0.464 -15.070 1.00 94.62 123 LYS A C 1
ATOM 969 O O . LYS A 1 123 ? 2.093 0.042 -14.051 1.00 94.62 123 LYS A O 1
ATOM 974 N N . SER A 1 124 ? 0.494 -1.135 -15.108 1.00 96.19 124 SER A N 1
ATOM 975 C CA . SER A 1 124 ? -0.321 -1.387 -13.927 1.00 96.19 124 SER A CA 1
ATOM 976 C C . SER A 1 124 ? -0.463 -2.880 -13.634 1.00 96.19 124 SER A C 1
ATOM 978 O O . SER A 1 124 ? -0.446 -3.725 -14.538 1.00 96.19 124 SER A O 1
ATOM 980 N N . ARG A 1 125 ? -0.558 -3.219 -12.348 1.00 97.62 125 ARG A N 1
ATOM 981 C CA . ARG A 1 125 ? -0.803 -4.572 -11.843 1.00 97.62 125 ARG A CA 1
ATOM 982 C C . ARG A 1 125 ? -1.741 -4.511 -10.655 1.00 97.62 125 ARG A C 1
ATOM 984 O O . ARG A 1 125 ? -1.567 -3.670 -9.781 1.00 97.62 125 ARG A O 1
ATOM 991 N N . GLU A 1 126 ? -2.696 -5.423 -10.611 1.00 97.44 126 GLU A N 1
ATOM 992 C CA . GLU A 1 126 ? -3.511 -5.645 -9.423 1.00 97.44 126 GLU A CA 1
ATOM 993 C C . GLU A 1 126 ? -2.883 -6.761 -8.594 1.00 97.44 126 GLU A C 1
ATOM 995 O O . GLU A 1 126 ? -2.486 -7.797 -9.132 1.00 97.44 126 GLU A O 1
ATOM 1000 N N . ALA A 1 127 ? -2.739 -6.529 -7.292 1.00 97.00 127 ALA A N 1
ATOM 1001 C CA . ALA A 1 127 ? -2.214 -7.522 -6.368 1.00 97.00 127 ALA A CA 1
ATOM 1002 C C . ALA A 1 127 ? -2.799 -7.335 -4.967 1.00 97.00 127 ALA A C 1
ATOM 1004 O O . ALA A 1 127 ? -3.086 -6.219 -4.528 1.00 97.00 127 ALA A O 1
ATOM 1005 N N . LYS A 1 128 ? -2.918 -8.446 -4.240 1.00 97.12 128 LYS A N 1
ATOM 1006 C CA . LYS A 1 128 ? -3.318 -8.445 -2.836 1.00 97.12 128 LYS A CA 1
ATOM 1007 C C . LYS A 1 128 ? -2.141 -8.058 -1.951 1.00 97.12 128 LYS A C 1
ATOM 1009 O O . LYS A 1 128 ? -1.147 -8.779 -1.914 1.00 97.12 128 LYS A O 1
ATOM 1014 N N . LEU A 1 129 ? -2.273 -6.967 -1.203 1.00 96.19 129 LEU A N 1
ATOM 1015 C CA . LEU A 1 129 ? -1.255 -6.529 -0.251 1.00 96.19 129 LEU A CA 1
ATOM 1016 C C . LEU A 1 129 ? -1.302 -7.414 0.997 1.00 96.19 129 LEU A C 1
ATOM 1018 O O . LEU A 1 129 ? -2.245 -7.336 1.774 1.00 96.19 129 LEU A O 1
ATOM 1022 N N . LEU A 1 130 ? -0.307 -8.266 1.200 1.00 94.38 130 LEU A N 1
ATOM 1023 C CA . LEU A 1 130 ? -0.220 -9.167 2.351 1.00 94.38 130 LEU A CA 1
ATOM 1024 C C . LEU A 1 130 ? 0.200 -8.419 3.622 1.00 94.38 130 LEU A C 1
ATOM 1026 O O . LEU A 1 130 ? 0.776 -7.345 3.548 1.00 94.38 130 LEU A O 1
ATOM 1030 N N . VAL A 1 131 ? -0.036 -9.010 4.799 1.00 89.50 131 VAL A N 1
ATOM 1031 C CA . VAL A 1 131 ? 0.447 -8.474 6.097 1.00 89.50 131 VAL A CA 1
ATOM 1032 C C . VAL A 1 131 ? 1.984 -8.434 6.178 1.00 89.50 131 VAL A C 1
ATOM 1034 O O . VAL A 1 131 ? 2.542 -7.644 6.932 1.00 89.50 131 VAL A O 1
ATOM 1037 N N . GLY A 1 132 ? 2.667 -9.291 5.415 1.00 91.31 132 GLY A N 1
ATOM 1038 C CA . GLY A 1 132 ? 4.125 -9.316 5.290 1.00 91.31 132 GLY A CA 1
ATOM 1039 C C . GLY A 1 132 ? 4.598 -8.680 3.984 1.00 91.31 132 GLY A C 1
ATOM 1040 O O . GLY A 1 132 ? 4.188 -7.577 3.629 1.00 91.31 132 GLY A O 1
ATOM 1041 N N . THR A 1 133 ? 5.455 -9.398 3.260 1.00 96.19 133 THR A N 1
ATOM 1042 C CA . THR A 1 133 ? 5.988 -8.950 1.970 1.00 96.19 133 THR A CA 1
ATOM 1043 C C . THR A 1 133 ? 5.132 -9.448 0.812 1.00 96.19 133 THR A C 1
ATOM 1045 O O . THR A 1 133 ? 4.850 -10.641 0.709 1.00 96.19 133 THR A O 1
ATOM 1048 N N . THR A 1 134 ? 4.755 -8.541 -0.086 1.00 97.50 134 THR A N 1
ATOM 1049 C CA . THR A 1 134 ? 4.047 -8.860 -1.334 1.00 97.50 134 THR A CA 1
ATOM 1050 C C . THR A 1 134 ? 4.996 -8.737 -2.517 1.00 97.50 134 THR A C 1
ATOM 1052 O O . THR A 1 134 ? 5.627 -7.700 -2.688 1.00 97.50 134 THR A O 1
ATOM 1055 N N . ASN A 1 135 ? 5.082 -9.766 -3.357 1.00 98.06 135 ASN A N 1
ATOM 1056 C CA . ASN A 1 135 ? 5.905 -9.747 -4.567 1.00 98.06 135 ASN A CA 1
ATOM 1057 C C . ASN A 1 135 ? 5.039 -9.395 -5.783 1.00 98.06 135 ASN A C 1
ATOM 1059 O O . ASN A 1 135 ? 4.018 -10.041 -6.016 1.00 98.06 135 ASN A O 1
ATOM 1063 N N . ILE A 1 136 ? 5.440 -8.390 -6.563 1.00 97.88 136 ILE A N 1
ATOM 1064 C CA . ILE A 1 136 ? 4.669 -7.878 -7.703 1.00 97.88 136 ILE A CA 1
ATOM 1065 C C . ILE A 1 136 ? 5.551 -7.851 -8.949 1.00 97.88 136 ILE A C 1
ATOM 1067 O O . ILE A 1 136 ? 6.585 -7.189 -8.977 1.00 97.88 136 ILE A O 1
ATOM 1071 N N . HIS A 1 137 ? 5.125 -8.540 -10.008 1.00 97.56 137 HIS A N 1
ATOM 1072 C CA . HIS A 1 137 ? 5.893 -8.667 -11.247 1.00 97.56 137 HIS A CA 1
ATOM 1073 C C . HIS A 1 137 ? 5.282 -7.826 -12.380 1.00 97.56 137 HIS A C 1
ATOM 1075 O O . HIS A 1 137 ? 4.211 -8.132 -12.912 1.00 97.56 137 HIS A O 1
ATOM 1081 N N . PHE A 1 138 ? 5.994 -6.777 -12.798 1.00 95.88 138 PHE A N 1
ATOM 1082 C CA . PHE A 1 138 ? 5.604 -5.901 -13.915 1.00 95.88 138 PHE A CA 1
ATOM 1083 C C . PHE A 1 138 ? 6.196 -6.346 -15.264 1.00 95.88 138 PHE A C 1
ATOM 1085 O O . PHE A 1 138 ? 5.683 -5.991 -16.335 1.00 95.88 138 PHE A O 1
ATOM 1092 N N . GLY A 1 139 ? 7.242 -7.174 -15.228 1.00 92.94 139 GLY A N 1
ATOM 1093 C CA . GLY A 1 139 ? 7.950 -7.639 -16.420 1.00 92.94 139 GLY A CA 1
ATOM 1094 C C . GLY A 1 139 ? 8.794 -6.531 -17.052 1.00 92.94 139 GLY A C 1
ATOM 1095 O O . GLY A 1 139 ? 9.337 -5.688 -16.346 1.00 92.94 139 GLY A O 1
ATOM 1096 N N . ILE A 1 140 ? 8.922 -6.546 -18.379 1.00 90.94 140 ILE A N 1
ATOM 1097 C CA . ILE A 1 140 ? 9.770 -5.596 -19.120 1.00 90.94 140 ILE A CA 1
ATOM 1098 C C . ILE A 1 140 ? 8.992 -4.315 -19.433 1.00 90.94 140 ILE A C 1
ATOM 1100 O O . ILE A 1 140 ? 7.920 -4.406 -20.032 1.00 90.94 140 ILE A O 1
ATOM 1104 N N . LEU A 1 141 ? 9.504 -3.146 -19.059 1.00 90.19 141 LEU A N 1
ATOM 1105 C CA . LEU A 1 141 ? 8.972 -1.843 -19.460 1.00 90.19 141 LEU A CA 1
ATOM 1106 C C . LEU A 1 141 ? 9.631 -1.409 -20.773 1.00 90.19 141 LEU A C 1
ATOM 1108 O O . LEU A 1 141 ? 10.812 -1.673 -20.997 1.00 90.19 141 LEU A O 1
ATOM 1112 N N . LEU A 1 142 ? 8.842 -0.786 -21.650 1.00 86.25 142 LEU A N 1
ATOM 1113 C CA . LEU A 1 142 ? 9.271 -0.413 -22.997 1.00 86.25 142 LEU A CA 1
ATOM 1114 C C . LEU A 1 142 ? 9.478 1.106 -23.098 1.00 86.25 142 LEU A C 1
ATOM 1116 O O . LEU A 1 142 ? 8.571 1.842 -22.695 1.00 86.25 142 LEU A O 1
ATOM 1120 N N . PRO A 1 143 ? 10.614 1.565 -23.654 1.00 83.25 143 PRO A N 1
ATOM 1121 C CA . PRO A 1 143 ? 10.931 2.980 -23.826 1.00 83.25 143 PRO A CA 1
ATOM 1122 C C . PRO A 1 143 ? 10.233 3.541 -25.075 1.00 83.25 143 PRO A C 1
ATOM 1124 O O . PRO A 1 143 ? 10.859 3.773 -26.107 1.00 83.25 143 PRO A O 1
ATOM 1127 N N . LEU A 1 144 ? 8.904 3.639 -25.032 1.00 79.75 144 LEU A N 1
ATOM 1128 C CA . LEU A 1 144 ? 8.074 4.047 -26.176 1.00 79.75 144 LEU A CA 1
ATOM 1129 C C . LEU A 1 144 ? 7.200 5.272 -25.873 1.00 79.75 144 LEU A C 1
ATOM 1131 O O . LEU A 1 144 ? 6.305 5.572 -26.654 1.00 79.75 144 LEU A O 1
ATOM 1135 N N . ASP A 1 145 ? 7.451 5.957 -24.759 1.00 72.94 145 ASP A N 1
ATOM 1136 C CA . ASP A 1 145 ? 6.700 7.138 -24.318 1.00 72.94 145 ASP A CA 1
ATOM 1137 C C . ASP A 1 145 ? 7.575 8.388 -24.463 1.00 72.94 145 ASP A C 1
ATOM 1139 O O . ASP A 1 145 ? 8.155 8.887 -23.508 1.00 72.94 145 ASP A O 1
ATOM 1143 N N . VAL A 1 146 ? 7.770 8.870 -25.687 1.00 68.00 146 VAL A N 1
ATOM 1144 C CA . VAL A 1 146 ? 8.719 9.967 -25.955 1.00 68.00 146 VAL A CA 1
ATOM 1145 C C . VAL A 1 146 ? 8.167 11.317 -25.470 1.00 68.00 146 VAL A C 1
ATOM 1147 O O . VAL A 1 146 ? 8.926 12.274 -25.303 1.00 68.00 146 VAL A O 1
ATOM 1150 N N . SER A 1 147 ? 6.857 11.408 -25.234 1.00 65.50 147 SER A N 1
ATOM 1151 C CA . SER A 1 147 ? 6.139 12.613 -24.802 1.00 65.50 147 SER A CA 1
ATOM 1152 C C . SER A 1 147 ? 5.935 12.758 -23.278 1.00 65.50 147 SER A C 1
ATOM 1154 O O . SER A 1 147 ? 5.202 13.650 -22.839 1.00 65.50 147 SER A O 1
ATOM 1156 N N . PRO A 1 148 ? 6.802 12.103 -22.491 1.00 63.00 148 PRO A N 1
ATOM 1157 C CA . PRO A 1 148 ? 6.584 11.565 -21.131 1.00 63.00 148 PRO A CA 1
ATOM 1158 C C . PRO A 1 148 ? 5.185 11.780 -20.525 1.00 63.00 148 PRO A C 1
ATOM 1160 O O . PRO A 1 148 ? 5.048 12.410 -19.470 1.00 63.00 148 PRO A O 1
ATOM 1163 N N . ASP A 1 149 ? 4.139 11.268 -21.172 1.00 65.69 149 ASP A N 1
ATOM 1164 C CA . ASP A 1 149 ? 2.760 11.378 -20.675 1.00 65.69 149 ASP A CA 1
ATOM 1165 C C . ASP A 1 149 ? 2.236 10.080 -20.034 1.00 65.69 149 ASP A C 1
ATOM 1167 O O . ASP A 1 149 ? 1.189 10.077 -19.381 1.00 65.69 149 ASP A O 1
ATOM 1171 N N . GLY A 1 150 ? 3.016 9.002 -20.109 1.00 60.09 150 GLY A N 1
ATOM 1172 C CA . GLY A 1 150 ? 2.727 7.691 -19.544 1.00 60.09 150 GLY A CA 1
ATOM 1173 C C . GLY A 1 150 ? 1.873 6.796 -20.443 1.00 60.09 150 GLY A C 1
ATOM 1174 O O . GLY A 1 150 ? 1.567 5.670 -20.021 1.00 60.09 150 GLY A O 1
ATOM 1175 N N . GLU A 1 151 ? 1.496 7.256 -21.640 1.00 71.50 151 GLU A N 1
ATOM 1176 C CA . GLU A 1 151 ? 0.612 6.578 -22.590 1.00 71.50 151 GLU A CA 1
ATOM 1177 C C . GLU A 1 151 ? 1.297 6.366 -23.957 1.00 71.50 151 GLU A C 1
ATOM 1179 O O . GLU A 1 151 ? 2.335 6.935 -24.258 1.00 71.50 151 GLU A O 1
ATOM 1184 N N . LEU A 1 152 ? 0.742 5.479 -24.796 1.00 68.19 152 LEU A N 1
ATOM 1185 C CA . LEU A 1 152 ? 1.121 5.417 -26.215 1.00 68.19 152 LEU A CA 1
ATOM 1186 C C . LEU A 1 152 ? 0.203 6.361 -26.983 1.00 68.19 152 LEU A C 1
ATOM 1188 O O . LEU A 1 152 ? -0.941 5.995 -27.270 1.00 68.19 152 LEU A O 1
ATOM 1192 N N . ASN A 1 153 ? 0.686 7.543 -27.352 1.00 69.12 153 ASN A N 1
ATOM 1193 C CA . ASN A 1 153 ? -0.092 8.486 -28.144 1.00 69.12 153 ASN A CA 1
ATOM 1194 C C . ASN A 1 153 ? 0.365 8.530 -29.621 1.00 69.12 153 ASN A C 1
ATOM 1196 O O . ASN A 1 153 ? 1.390 7.978 -30.032 1.00 69.12 153 ASN A O 1
ATOM 1200 N N . LEU A 1 154 ? -0.437 9.176 -30.477 1.00 67.44 154 LEU A N 1
ATOM 1201 C CA . LEU A 1 154 ? -0.147 9.282 -31.916 1.00 67.44 154 LEU A CA 1
ATOM 1202 C C . LEU A 1 154 ? 1.148 10.056 -32.216 1.00 67.44 154 LEU A C 1
ATOM 1204 O O . LEU A 1 154 ? 1.736 9.866 -33.281 1.00 67.44 154 LEU A O 1
ATOM 1208 N N . LYS A 1 155 ? 1.603 10.916 -31.297 1.00 65.88 155 LYS A N 1
ATOM 1209 C CA . LYS A 1 155 ? 2.882 11.624 -31.422 1.00 65.88 155 LYS A CA 1
ATOM 1210 C C . LYS A 1 155 ? 4.048 10.675 -31.150 1.00 65.88 155 LYS A C 1
ATOM 1212 O O . LYS A 1 155 ? 5.023 10.740 -31.893 1.00 65.88 155 LYS A O 1
ATOM 1217 N N . ASP A 1 156 ? 3.921 9.762 -30.186 1.00 58.09 156 ASP A N 1
ATOM 1218 C CA . ASP A 1 156 ? 4.931 8.729 -29.917 1.00 58.09 156 ASP A CA 1
ATOM 1219 C C . ASP A 1 156 ? 5.088 7.784 -31.117 1.00 58.09 156 ASP A C 1
ATOM 1221 O O . ASP A 1 156 ? 6.203 7.511 -31.567 1.00 58.09 156 ASP A O 1
ATOM 1225 N N . LEU A 1 157 ? 3.968 7.364 -31.722 1.00 63.94 157 LEU A N 1
ATOM 1226 C CA . LEU A 1 157 ? 3.961 6.542 -32.941 1.00 63.94 157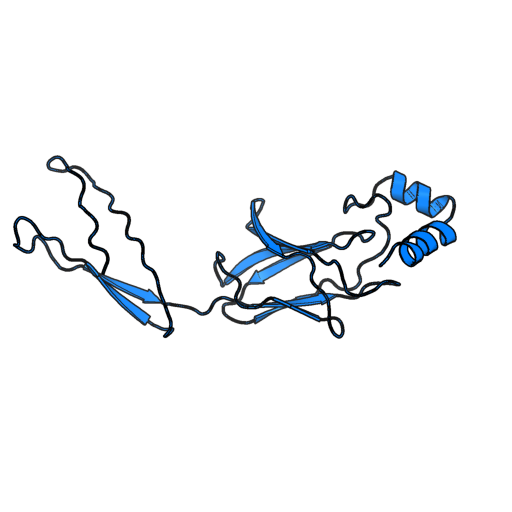 LEU A CA 1
ATOM 1227 C C . LEU A 1 157 ? 4.600 7.258 -34.140 1.00 63.94 157 LEU A C 1
ATOM 1229 O O . LEU A 1 157 ? 5.384 6.654 -34.875 1.00 63.94 157 LEU A O 1
ATOM 1233 N N . ALA A 1 158 ? 4.291 8.541 -34.344 1.00 62.19 158 ALA A N 1
ATOM 1234 C CA . ALA A 1 158 ? 4.884 9.332 -35.420 1.00 62.19 158 ALA A CA 1
ATOM 1235 C C . ALA A 1 158 ? 6.391 9.554 -35.204 1.00 62.19 158 ALA A C 1
ATOM 1237 O O . ALA A 1 158 ? 7.170 9.417 -36.147 1.00 62.19 158 ALA A O 1
ATOM 1238 N N . ALA A 1 159 ? 6.818 9.831 -33.969 1.00 60.16 159 ALA A N 1
ATOM 1239 C CA . ALA A 1 159 ? 8.229 9.985 -33.620 1.00 60.16 159 ALA A CA 1
ATOM 1240 C C . ALA A 1 159 ? 9.023 8.692 -33.875 1.00 60.16 159 ALA A C 1
ATOM 1242 O O . ALA A 1 159 ? 10.102 8.733 -34.471 1.00 60.16 159 ALA A O 1
ATOM 1243 N N . PHE A 1 160 ? 8.457 7.539 -33.508 1.00 61.12 160 PHE A N 1
ATOM 1244 C CA . PHE A 1 160 ? 9.083 6.238 -33.733 1.00 61.12 160 PHE A CA 1
ATOM 1245 C C . PHE A 1 160 ? 9.093 5.830 -35.217 1.00 61.12 160 PHE A C 1
ATOM 1247 O O . PHE A 1 160 ? 10.066 5.247 -35.690 1.00 61.12 160 PHE A O 1
ATOM 1254 N N . SER A 1 161 ? 8.045 6.165 -35.982 1.00 63.59 161 SER A N 1
ATOM 1255 C CA . SER A 1 161 ? 7.947 5.818 -37.408 1.00 63.59 161 SER A CA 1
ATOM 1256 C C . SER A 1 161 ? 8.837 6.673 -38.313 1.00 63.59 161 SER A C 1
ATOM 1258 O O . SER A 1 161 ? 9.247 6.195 -39.369 1.00 63.59 161 SER A O 1
ATOM 1260 N N . VAL A 1 162 ? 9.104 7.932 -37.951 1.00 62.78 162 VAL A N 1
ATOM 1261 C CA . VAL A 1 162 ? 9.920 8.838 -38.776 1.00 62.78 162 VAL A CA 1
ATOM 1262 C C . VAL A 1 162 ? 11.409 8.560 -38.589 1.00 62.78 162 VAL A C 1
ATOM 1264 O O . VAL A 1 162 ? 12.168 8.646 -39.555 1.00 62.78 162 VAL A O 1
ATOM 1267 N N . ASN A 1 163 ? 11.853 8.222 -37.373 1.00 63.19 163 ASN A N 1
ATOM 1268 C CA . ASN A 1 163 ? 13.257 7.898 -37.142 1.00 63.19 163 ASN A CA 1
ATOM 1269 C C . ASN A 1 163 ? 13.465 7.048 -35.870 1.00 63.19 163 ASN A C 1
ATOM 1271 O O . ASN A 1 163 ? 13.821 7.588 -34.816 1.00 63.19 163 ASN A O 1
ATOM 1275 N N . PRO A 1 164 ? 13.271 5.717 -35.947 1.00 61.31 164 PRO A N 1
ATOM 1276 C CA . PRO A 1 164 ? 13.284 4.847 -34.769 1.00 61.31 164 PRO A CA 1
ATOM 1277 C C . PRO A 1 164 ? 14.642 4.854 -34.055 1.00 61.31 164 PRO A C 1
ATOM 1279 O O . PRO A 1 164 ? 14.695 4.807 -32.830 1.00 61.31 164 PRO A O 1
ATOM 1282 N N . PHE A 1 165 ? 15.744 4.995 -34.800 1.00 60.56 165 PHE A N 1
ATOM 1283 C CA . PHE A 1 165 ? 17.089 5.070 -34.225 1.00 60.56 165 PHE A CA 1
ATOM 1284 C C . PHE A 1 165 ? 17.321 6.364 -33.438 1.00 60.56 165 PHE A C 1
ATOM 1286 O O . PHE A 1 165 ? 17.852 6.304 -32.335 1.00 60.56 165 PHE A O 1
ATOM 1293 N N . ASN A 1 166 ? 16.887 7.522 -33.945 1.00 61.62 166 ASN A N 1
ATOM 1294 C CA . ASN A 1 166 ? 17.050 8.792 -33.228 1.00 61.62 166 ASN A CA 1
ATOM 1295 C C . ASN A 1 166 ? 16.121 8.907 -32.012 1.00 61.62 166 ASN A C 1
ATOM 1297 O O . ASN A 1 166 ? 16.517 9.487 -31.006 1.00 61.62 166 ASN A O 1
ATOM 1301 N N . ALA A 1 167 ? 14.914 8.337 -32.077 1.00 59.94 167 ALA A N 1
ATOM 1302 C CA . ALA A 1 167 ? 14.011 8.275 -30.928 1.00 59.94 167 ALA A CA 1
ATOM 1303 C C . ALA A 1 167 ? 14.635 7.463 -29.779 1.00 59.94 167 ALA A C 1
ATOM 1305 O O . ALA A 1 167 ? 14.695 7.942 -28.652 1.00 59.94 167 ALA A O 1
ATOM 1306 N N . ILE A 1 168 ? 15.195 6.287 -30.087 1.00 62.69 168 ILE A N 1
ATOM 1307 C CA . ILE A 1 168 ? 15.911 5.448 -29.115 1.00 62.69 168 ILE A CA 1
ATOM 1308 C C . ILE A 1 168 ? 17.185 6.148 -28.612 1.00 62.69 168 ILE A C 1
ATOM 1310 O O . ILE A 1 168 ? 17.450 6.147 -27.414 1.00 62.69 168 ILE A O 1
ATOM 1314 N N . MET A 1 169 ? 17.951 6.803 -29.491 1.00 61.53 169 MET A N 1
ATOM 1315 C CA . MET A 1 169 ? 19.157 7.540 -29.095 1.00 61.53 169 MET A CA 1
ATOM 1316 C C . MET A 1 169 ? 18.859 8.749 -28.209 1.00 61.53 169 MET A C 1
ATOM 1318 O O . MET A 1 169 ? 19.657 9.039 -27.329 1.00 61.53 169 MET A O 1
ATOM 1322 N N . ASN A 1 170 ? 17.729 9.439 -28.384 1.00 60.88 170 ASN A N 1
ATOM 1323 C CA . ASN A 1 170 ? 17.336 10.529 -27.489 1.00 60.88 170 ASN A CA 1
ATOM 1324 C C . ASN A 1 170 ? 16.983 10.025 -26.089 1.00 60.88 170 ASN A C 1
ATOM 1326 O O . ASN A 1 170 ? 17.319 10.703 -25.125 1.00 60.88 170 ASN A O 1
ATOM 1330 N N . ILE A 1 171 ? 16.370 8.843 -25.981 1.00 60.59 171 ILE A N 1
ATOM 1331 C CA . ILE A 1 171 ? 16.101 8.185 -24.695 1.00 60.59 171 ILE A CA 1
ATOM 1332 C C . ILE A 1 171 ? 17.422 7.803 -24.017 1.00 60.59 171 ILE A C 1
ATOM 1334 O O . ILE A 1 171 ? 17.608 8.099 -22.847 1.00 60.59 171 ILE A O 1
ATOM 1338 N N . ILE A 1 172 ? 18.377 7.245 -24.768 1.00 58.41 172 ILE A N 1
ATOM 1339 C CA . ILE A 1 172 ? 19.710 6.891 -24.248 1.00 58.41 172 ILE A CA 1
ATOM 1340 C C . ILE A 1 172 ? 20.549 8.139 -23.902 1.00 58.41 172 ILE A C 1
ATOM 1342 O O . ILE A 1 172 ? 21.340 8.104 -22.970 1.00 58.41 172 ILE A O 1
ATOM 1346 N N . ALA A 1 173 ? 20.409 9.239 -24.650 1.00 57.66 173 ALA 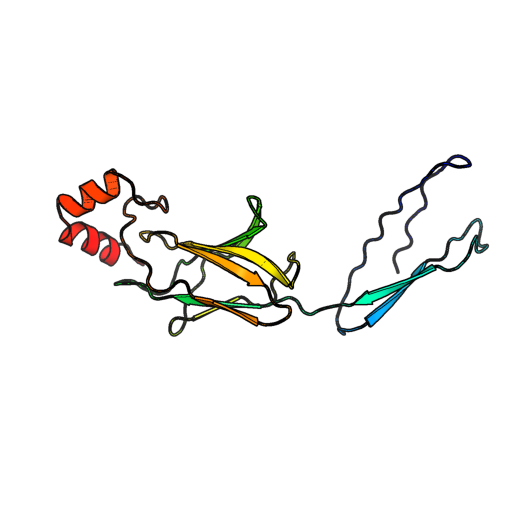A N 1
ATOM 1347 C CA . ALA A 1 173 ? 21.206 10.458 -24.471 1.00 57.66 173 ALA A CA 1
ATOM 1348 C C . ALA A 1 173 ? 20.644 11.438 -23.424 1.00 57.66 173 ALA A C 1
ATOM 1350 O O . ALA A 1 173 ? 21.372 12.331 -22.997 1.00 57.66 173 ALA A O 1
ATOM 1351 N N . HIS A 1 174 ? 19.366 11.307 -23.051 1.00 54.94 174 HIS A N 1
ATOM 1352 C CA . HIS A 1 174 ? 18.706 12.128 -22.024 1.00 54.94 174 HIS A CA 1
ATOM 1353 C C . HIS A 1 174 ? 18.237 11.309 -20.808 1.00 54.94 174 HIS A C 1
ATOM 1355 O O . HIS A 1 174 ? 17.652 11.889 -19.892 1.00 54.94 174 HIS A O 1
ATOM 1361 N N . GLY A 1 175 ? 18.488 9.995 -20.785 1.00 47.12 175 GLY A N 1
ATOM 1362 C CA . GLY A 1 175 ? 18.560 9.230 -19.543 1.00 47.12 175 GLY A CA 1
ATOM 1363 C C . GLY A 1 175 ? 19.774 9.727 -18.743 1.00 47.12 175 GLY A C 1
ATOM 1364 O O . GLY A 1 175 ? 20.851 9.839 -19.336 1.00 47.12 175 GLY A O 1
ATOM 1365 N N . PRO A 1 176 ? 19.604 10.153 -17.479 1.00 43.00 176 PRO A N 1
ATOM 1366 C CA . PRO A 1 176 ? 20.711 10.636 -16.654 1.00 43.00 176 PRO A CA 1
ATOM 1367 C C . PRO A 1 176 ? 21.787 9.571 -16.391 1.00 43.00 176 PRO A C 1
ATOM 1369 O O . PRO A 1 176 ? 21.460 8.365 -16.360 1.00 43.00 176 PRO A O 1
#

pLDDT: mean 83.95, std 13.4, range [43.0, 98.19]

Organism: NCBI:txid1802503

Secondary structure (DSSP, 8-state):
---PPPPP--TT------------SPPEEEEEEEEEEETTEEEEEEEEEEEEEPPPPEEEEEEEESSS-S-SEEEEEEETTEEEEEEEEE--BTTEEEE-S--S--TTEEEEEEEEETTEEEEEEEEEE-SSEEEEEEEEE----SSSSSS--HHHHHHHHH-HHHHHHHHHHH--

Sequence (176 aa):
MVVGKVPTTEPGALAEIPIRLVTSEPRGIHSISLSFFKDGNKIGDTTTTKFTLISPPSINIFARFLFDDTHDISVEMYDGMTRVTKFQNLSFIDGVLSIEQIKGVIPNRDYRFVLTKPFYLSKSREAKLLVGTTNIHFGILLPLDVSPDGELNLKDLAAFSVNPFNAIMNIIAHGP

Foldseek 3Di:
DDDFDFDDDDVPDDGDTDDDDDDDDDWAKDKDWDWDDDPNHTDDDIDIDIDGGFFQEKEKEAEAEDLAAFWFKKKWKDDVPHTQDIDTGFGDDPRITIDPRDPRDDAQDKIKMWMDHFQWAIFIDIDGGHSYYHYHYRYYIYSQCLVRPNDNDPVSVVVCVVPVPVSSVVCNVPRD

Radius of gyration: 24.91 Å; chains: 1; bounding box: 53×28×79 Å